Protein AF-A0AAD8W0D2-F1 (afdb_monomer)

Solvent-accessible surface area (backbone atoms only — not comparable to full-atom values): 5904 Å² total; per-residue (Å²): 134,62,28,42,48,56,53,48,52,55,53,35,39,62,39,12,52,73,79,61,44,84,62,35,50,87,73,82,87,84,81,74,68,78,58,30,79,39,54,40,50,84,79,74,50,78,74,99,68,75,71,75,95,74,70,82,76,84,72,83,67,88,73,88,62,77,65,94,79,74,62,97,67,59,72,64,62,65,58,70,68,46,88,87,78,80,129

pLDDT: mean 72.31, std 13.64, range [44.53, 89.12]

Organism: Lolium multiflorum (NCBI:txid4521)

Mean predicted aligned error: 13.33 Å

Nearest PDB structures (foldseek):
  6ysa-assembly6_F  TM=1.005E+00  e=1.006E-02  Arabidopsis thaliana
  6ysa-assembly1_A  TM=7.740E-01  e=5.443E-03  Arabidopsis thaliana
  6ysa-assembly9_I  TM=7.936E-01  e=7.658E-03  Arabidopsis thaliana
  6ysa-assembly7_G  TM=7.941E-01  e=8.779E-03  Arabidopsis thaliana

Structure (mmCIF, N/CA/C/O backbone):
data_AF-A0AAD8W0D2-F1
#
_entry.id   A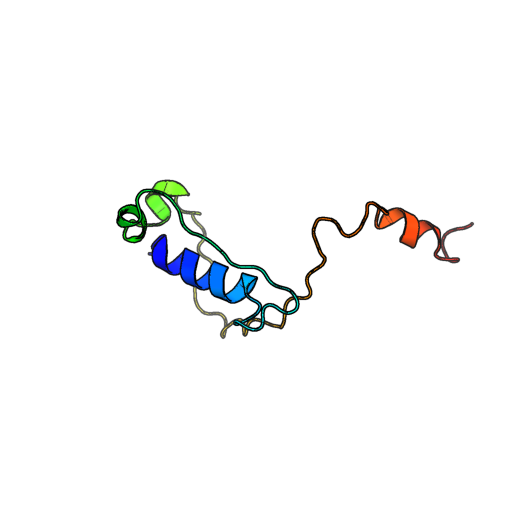F-A0AAD8W0D2-F1
#
loop_
_atom_site.group_PDB
_atom_site.id
_atom_site.type_symbol
_atom_site.label_atom_id
_atom_site.label_alt_id
_atom_site.label_comp_id
_atom_site.label_asym_id
_atom_site.label_entity_id
_atom_site.label_seq_id
_atom_site.pdbx_PDB_ins_code
_atom_site.Cartn_x
_atom_site.Cartn_y
_atom_site.Cartn_z
_atom_site.occupancy
_atom_site.B_iso_or_equiv
_atom_site.auth_seq_id
_atom_site.auth_comp_id
_atom_site.auth_asym_id
_atom_site.auth_atom_id
_atom_site.pdbx_PDB_model_num
ATOM 1 N N . MET A 1 1 ? -14.534 11.842 -1.970 1.00 65.12 1 MET A N 1
ATOM 2 C CA . MET A 1 1 ? -13.688 11.371 -0.856 1.00 65.12 1 MET A CA 1
ATOM 3 C C . MET A 1 1 ? -13.221 9.974 -1.200 1.00 65.12 1 MET A C 1
ATOM 5 O O . MET A 1 1 ? -14.046 9.178 -1.631 1.00 65.12 1 MET A O 1
ATOM 9 N N . GLU A 1 2 ? -11.922 9.724 -1.107 1.00 80.12 2 GLU A N 1
ATOM 10 C CA . GLU A 1 2 ? -11.323 8.426 -1.419 1.00 80.12 2 GLU A CA 1
ATOM 11 C C . GLU A 1 2 ? -11.576 7.425 -0.278 1.00 80.12 2 GLU A C 1
ATOM 13 O O . GLU A 1 2 ? -11.503 7.777 0.901 1.00 80.12 2 GLU A O 1
ATOM 18 N N . SER A 1 3 ? -11.903 6.183 -0.628 1.00 86.75 3 SER A N 1
ATOM 19 C CA . SER A 1 3 ? -12.019 5.054 0.307 1.00 86.75 3 SER A CA 1
ATOM 20 C C . SER A 1 3 ? -10.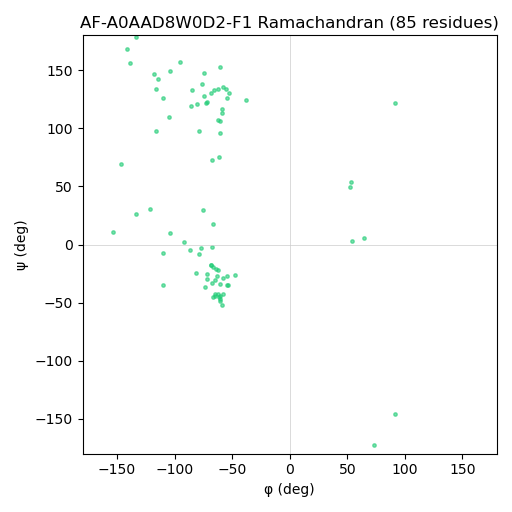721 4.251 0.366 1.00 86.75 3 SER A C 1
ATOM 22 O O . SER A 1 3 ? -9.954 4.226 -0.601 1.00 86.75 3 SER A O 1
ATOM 24 N N . LEU A 1 4 ? -10.506 3.519 1.462 1.00 85.56 4 LEU A N 1
ATOM 25 C CA . LEU A 1 4 ? -9.367 2.599 1.590 1.00 85.56 4 LEU A CA 1
ATOM 26 C C . LEU A 1 4 ? -9.311 1.581 0.436 1.00 85.56 4 LEU A C 1
ATOM 28 O O . LEU A 1 4 ? -8.230 1.263 -0.067 1.00 85.56 4 LEU A O 1
ATOM 32 N N . ARG A 1 5 ? -10.473 1.131 -0.059 1.00 87.25 5 ARG A N 1
ATOM 33 C CA . ARG A 1 5 ? -10.570 0.250 -1.231 1.00 87.25 5 ARG A CA 1
ATOM 34 C C . ARG A 1 5 ? -10.003 0.879 -2.501 1.00 87.25 5 ARG A C 1
ATOM 36 O O . ARG A 1 5 ? -9.300 0.210 -3.258 1.00 87.25 5 ARG A O 1
ATOM 43 N N . GLN A 1 6 ? -10.339 2.143 -2.756 1.00 86.31 6 GLN A N 1
ATOM 44 C CA . GLN A 1 6 ? -9.888 2.864 -3.949 1.00 86.31 6 GLN A CA 1
ATOM 45 C C . GLN A 1 6 ? -8.377 3.075 -3.910 1.00 86.31 6 GLN A C 1
ATOM 47 O O . GLN A 1 6 ? -7.695 2.744 -4.881 1.00 86.31 6 GLN A O 1
ATOM 52 N N . GLN A 1 7 ? -7.852 3.497 -2.760 1.00 87.69 7 GLN A N 1
ATOM 53 C CA . GLN A 1 7 ? -6.416 3.676 -2.589 1.00 87.69 7 GLN A CA 1
ATOM 54 C C . GLN A 1 7 ? -5.655 2.361 -2.745 1.00 87.69 7 GLN A C 1
ATOM 56 O O . GLN A 1 7 ? -4.631 2.309 -3.428 1.00 87.69 7 GLN A O 1
ATOM 61 N N . TYR A 1 8 ? -6.169 1.273 -2.165 1.00 87.69 8 TYR A N 1
ATOM 62 C CA . TYR A 1 8 ? -5.566 -0.041 -2.344 1.00 87.69 8 TYR A CA 1
ATOM 63 C C . TYR A 1 8 ? -5.486 -0.441 -3.819 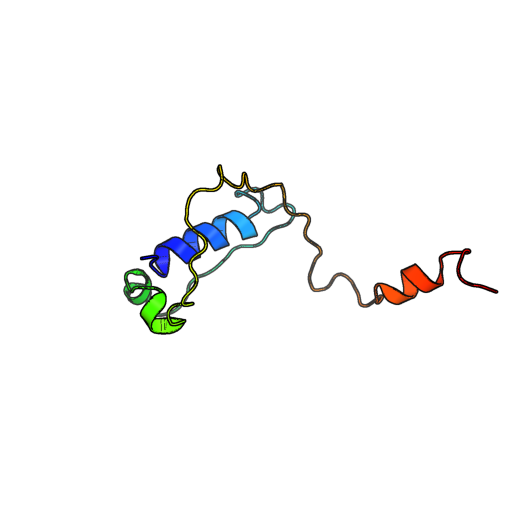1.00 87.69 8 TYR A C 1
ATOM 65 O O . TYR A 1 8 ? -4.456 -0.958 -4.244 1.00 87.69 8 TYR A O 1
ATOM 73 N N . SER A 1 9 ? -6.537 -0.192 -4.606 1.00 87.81 9 SER A N 1
ATOM 74 C CA . SER A 1 9 ? -6.539 -0.524 -6.034 1.00 87.81 9 SER A CA 1
ATOM 75 C C . SER A 1 9 ? -5.438 0.222 -6.787 1.00 87.81 9 SER A C 1
ATOM 77 O O . SER A 1 9 ? -4.712 -0.392 -7.565 1.00 87.81 9 SER A O 1
ATOM 79 N N . VAL A 1 10 ? -5.274 1.520 -6.518 1.00 88.56 10 VAL A N 1
ATOM 80 C CA . VAL A 1 10 ? -4.235 2.352 -7.147 1.00 88.56 10 VAL A CA 1
ATOM 81 C C . VAL A 1 10 ? -2.836 1.885 -6.742 1.00 88.56 10 VAL A C 1
ATOM 83 O O . VAL A 1 10 ? -1.946 1.750 -7.582 1.00 88.56 10 VAL A O 1
ATOM 86 N N . VAL A 1 11 ? -2.627 1.599 -5.454 1.00 87.19 11 VAL A N 1
ATOM 87 C CA . VAL A 1 11 ? -1.334 1.114 -4.949 1.00 87.19 11 VAL A CA 1
ATOM 88 C C . VAL A 1 11 ? -1.006 -0.261 -5.526 1.00 87.19 11 VAL A C 1
ATOM 90 O O . VAL A 1 11 ? 0.130 -0.490 -5.937 1.00 87.19 11 VAL A O 1
ATOM 93 N N . LYS A 1 12 ? -1.988 -1.161 -5.600 1.00 87.44 12 LYS A N 1
ATOM 94 C CA . LYS A 1 12 ? -1.823 -2.495 -6.180 1.00 87.44 12 LYS A CA 1
ATOM 95 C C . LYS A 1 12 ? -1.409 -2.417 -7.643 1.00 87.44 12 LYS A C 1
ATOM 97 O O . LYS A 1 12 ? -0.441 -3.074 -8.020 1.00 87.44 12 LYS A O 1
ATOM 102 N N . ASP A 1 13 ? -2.104 -1.606 -8.431 1.00 86.12 13 ASP A N 1
ATOM 103 C CA . ASP A 1 13 ? -1.816 -1.429 -9.851 1.00 86.12 13 ASP A CA 1
ATOM 104 C C . ASP A 1 13 ? -0.379 -0.925 -10.063 1.00 86.12 13 ASP A C 1
ATOM 106 O O . ASP A 1 13 ? 0.437 -1.595 -10.706 1.00 86.12 13 ASP A O 1
ATOM 110 N N . ARG A 1 14 ? -0.004 0.155 -9.365 1.00 85.06 14 ARG A N 1
ATOM 111 C CA . ARG A 1 14 ? 1.347 0.726 -9.444 1.00 85.06 14 ARG A CA 1
ATOM 112 C C . ARG A 1 14 ? 2.433 -0.255 -8.998 1.00 85.06 14 ARG A C 1
ATOM 114 O O . ARG A 1 14 ? 3.451 -0.397 -9.669 1.00 85.06 14 ARG A O 1
ATOM 121 N N . THR A 1 15 ? 2.241 -0.930 -7.867 1.00 84.19 15 THR A N 1
ATOM 122 C CA . THR A 1 15 ? 3.244 -1.852 -7.310 1.00 84.19 15 THR A CA 1
ATOM 123 C C . THR A 1 15 ? 3.358 -3.141 -8.119 1.00 84.19 15 THR A C 1
ATOM 125 O O . THR A 1 15 ? 4.430 -3.736 -8.148 1.00 84.19 15 THR A O 1
ATOM 128 N N . SER A 1 16 ? 2.307 -3.549 -8.830 1.00 84.31 16 SER A N 1
ATOM 129 C CA . SER A 1 16 ? 2.351 -4.693 -9.749 1.00 84.31 16 SER A CA 1
ATOM 130 C C . SER A 1 16 ? 3.037 -4.394 -11.087 1.00 84.31 16 SER A C 1
ATOM 132 O O . SER A 1 16 ? 3.177 -5.301 -11.905 1.00 84.31 16 SER A O 1
ATOM 134 N N . ALA A 1 17 ? 3.469 -3.146 -11.316 1.00 82.94 17 ALA A N 1
ATOM 135 C CA . ALA A 1 17 ? 3.904 -2.659 -12.622 1.00 82.94 17 ALA A CA 1
ATOM 136 C C . ALA A 1 17 ? 2.844 -2.940 -13.707 1.00 82.94 17 ALA A C 1
ATOM 138 O O . ALA A 1 17 ? 3.165 -3.515 -14.749 1.00 82.94 17 ALA A O 1
ATOM 139 N N . HIS A 1 18 ? 1.586 -2.573 -13.430 1.00 82.81 18 HIS A N 1
ATOM 140 C CA . HIS A 1 18 ? 0.421 -2.868 -14.277 1.00 82.81 18 HIS A CA 1
ATOM 141 C C . HIS A 1 18 ? 0.302 -4.369 -14.598 1.00 82.81 18 HIS A C 1
ATOM 143 O O . HIS A 1 18 ? 0.289 -4.776 -15.756 1.00 82.81 18 HIS A O 1
ATOM 149 N N . GLU A 1 19 ? 0.301 -5.203 -13.555 1.00 80.69 19 GLU A N 1
ATOM 150 C CA . GLU A 1 19 ? 0.183 -6.670 -13.621 1.00 80.69 19 GLU A CA 1
ATOM 151 C C . GLU A 1 19 ? 1.334 -7.412 -14.324 1.00 80.69 19 GLU A C 1
ATOM 153 O O . GLU A 1 19 ? 1.286 -8.632 -14.473 1.00 80.69 19 GLU A O 1
ATOM 158 N N . THR A 1 20 ? 2.401 -6.718 -14.730 1.00 81.38 20 THR A N 1
ATOM 159 C CA . THR A 1 20 ? 3.548 -7.368 -15.383 1.00 81.38 20 THR A CA 1
ATOM 160 C C . THR A 1 20 ? 4.513 -8.013 -14.392 1.00 81.38 20 THR A C 1
ATOM 162 O O . THR A 1 20 ? 5.246 -8.921 -14.771 1.00 81.38 20 THR A O 1
ATOM 165 N N . TYR A 1 21 ? 4.543 -7.545 -13.139 1.00 78.62 21 TYR A N 1
ATOM 166 C CA . TYR A 1 21 ? 5.382 -8.031 -12.030 1.00 78.62 21 TYR A CA 1
ATOM 167 C C . TYR A 1 21 ? 6.899 -8.102 -12.292 1.00 78.62 21 TYR A C 1
ATOM 169 O O . TYR A 1 21 ? 7.655 -8.467 -11.397 1.00 78.62 21 TYR A O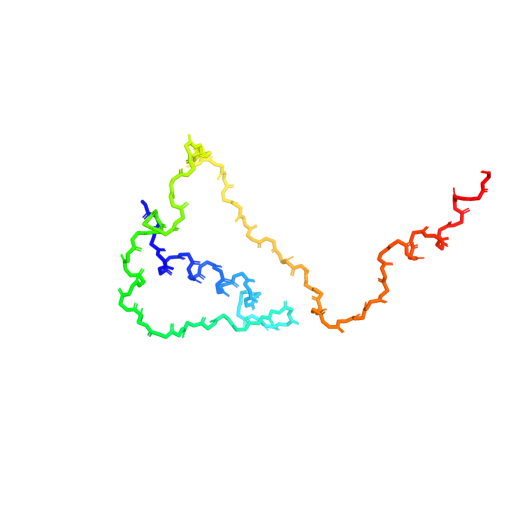 1
ATOM 177 N N . ASN A 1 22 ? 7.373 -7.677 -13.466 1.00 77.94 22 ASN A N 1
ATOM 178 C CA . ASN A 1 22 ? 8.783 -7.717 -13.865 1.00 77.94 22 ASN A CA 1
ATOM 179 C C . ASN A 1 22 ? 9.685 -6.893 -12.933 1.00 77.94 22 ASN A C 1
ATOM 181 O O . ASN A 1 22 ? 10.835 -7.244 -12.690 1.00 77.94 22 ASN A O 1
ATOM 185 N N . LEU A 1 23 ? 9.147 -5.789 -12.414 1.00 74.25 23 LEU A N 1
ATOM 186 C CA . LEU A 1 23 ? 9.807 -4.855 -11.498 1.00 74.25 23 LEU A CA 1
ATOM 187 C C . LEU A 1 23 ? 8.879 -4.518 -10.317 1.00 74.25 23 LEU A C 1
ATOM 189 O O . LEU A 1 23 ? 8.950 -3.439 -9.738 1.00 74.25 23 LEU A O 1
ATOM 193 N N . GLY A 1 24 ? 7.958 -5.428 -9.994 1.00 80.00 24 GLY A N 1
ATOM 194 C CA . GLY A 1 24 ? 6.854 -5.181 -9.073 1.00 80.00 24 GLY A CA 1
ATOM 195 C C . GLY A 1 24 ? 6.655 -6.293 -8.051 1.00 80.00 24 GLY A C 1
ATOM 196 O O . GLY A 1 24 ? 7.358 -7.300 -8.041 1.00 80.00 24 GLY A O 1
ATOM 197 N N . SER A 1 25 ? 5.679 -6.112 -7.168 1.00 83.94 25 SER A N 1
ATOM 198 C CA . SER A 1 25 ? 5.296 -7.104 -6.163 1.00 83.94 25 SER A CA 1
ATOM 199 C C . SER A 1 25 ? 3.780 -7.161 -5.965 1.00 83.94 25 SER A C 1
ATOM 201 O O . SER A 1 25 ? 3.024 -6.320 -6.457 1.00 83.94 25 SER A O 1
ATOM 203 N N . HIS A 1 26 ? 3.313 -8.190 -5.254 1.00 89.12 26 HIS A N 1
ATOM 204 C CA . HIS A 1 26 ? 1.901 -8.338 -4.916 1.00 89.12 26 HIS A CA 1
ATOM 205 C C . HIS A 1 26 ? 1.567 -7.566 -3.639 1.00 89.12 26 HIS A C 1
ATOM 207 O O . HIS A 1 26 ? 2.075 -7.872 -2.560 1.00 89.12 26 HIS A O 1
ATOM 213 N N . VAL A 1 27 ? 0.665 -6.591 -3.754 1.00 87.50 27 VAL A N 1
ATOM 214 C CA . VAL A 1 27 ? 0.095 -5.897 -2.593 1.00 87.50 27 VAL A CA 1
ATOM 215 C C . VAL A 1 27 ? -1.015 -6.759 -1.996 1.00 87.50 27 VAL A C 1
ATOM 217 O O . VAL A 1 27 ? -2.004 -7.068 -2.663 1.00 87.50 27 VAL A O 1
ATOM 220 N N . MET A 1 28 ? -0.863 -7.133 -0.729 1.00 88.62 28 MET A N 1
ATOM 221 C CA . MET A 1 28 ? -1.799 -7.986 0.008 1.00 88.62 28 MET A CA 1
ATOM 222 C C . MET A 1 28 ? -2.648 -7.150 0.972 1.00 88.62 28 MET A C 1
ATOM 224 O O . MET A 1 28 ? -2.178 -6.141 1.495 1.00 88.62 28 MET A O 1
ATOM 228 N N . GLN A 1 29 ? -3.882 -7.586 1.228 1.00 85.19 29 GLN A N 1
ATOM 229 C CA . GLN A 1 29 ? -4.697 -7.102 2.346 1.00 85.19 29 GLN A CA 1
ATOM 230 C C . GLN A 1 29 ? -4.924 -8.243 3.325 1.00 85.19 29 GLN A C 1
ATOM 232 O O . GLN A 1 29 ? -5.143 -9.380 2.907 1.00 85.19 29 GLN A O 1
ATOM 237 N N . CYS A 1 30 ? -4.916 -7.930 4.615 1.00 86.12 30 CYS A N 1
ATOM 238 C CA . CYS A 1 30 ? -5.143 -8.889 5.687 1.00 86.12 30 CYS A CA 1
ATOM 239 C C . CYS A 1 30 ? -6.038 -8.258 6.763 1.00 86.12 30 CYS A C 1
ATOM 241 O O . CYS A 1 30 ? -6.032 -7.039 6.927 1.00 86.12 30 CYS A O 1
ATOM 243 N N . GLY A 1 31 ? -6.745 -9.087 7.537 1.00 88.00 31 GLY A N 1
ATOM 244 C CA . GLY A 1 31 ? -7.600 -8.635 8.641 1.00 88.00 31 GLY A CA 1
ATOM 245 C C . GLY A 1 31 ? -9.049 -8.374 8.220 1.00 88.00 31 GLY A C 1
ATOM 246 O O . GLY A 1 31 ? -9.585 -9.091 7.376 1.00 88.00 31 GLY A O 1
ATOM 247 N N . ASP A 1 32 ? -9.689 -7.376 8.837 1.00 88.31 32 ASP A N 1
ATOM 248 C CA . ASP A 1 32 ? -11.079 -7.013 8.549 1.00 88.31 32 ASP A CA 1
ATOM 249 C C . ASP A 1 32 ? -11.186 -6.181 7.262 1.00 88.31 32 ASP A C 1
ATOM 251 O O . ASP A 1 32 ? -10.997 -4.964 7.240 1.00 88.31 32 ASP A O 1
ATOM 255 N N . ILE A 1 33 ? -11.508 -6.873 6.172 1.00 85.25 33 ILE A N 1
ATOM 256 C CA . ILE A 1 33 ? -11.687 -6.296 4.835 1.00 85.25 33 ILE A CA 1
ATOM 257 C C . ILE A 1 33 ? -12.914 -5.366 4.791 1.00 85.25 33 ILE A C 1
ATOM 259 O O . ILE A 1 33 ? -12.983 -4.502 3.917 1.00 85.25 33 ILE A O 1
ATOM 263 N N . GLY A 1 34 ? -13.853 -5.474 5.742 1.00 84.38 34 GLY A N 1
ATOM 264 C CA . GLY A 1 34 ? -15.019 -4.589 5.833 1.00 84.38 34 GLY A CA 1
ATOM 265 C C . GLY A 1 34 ? -14.650 -3.121 6.065 1.00 84.38 34 GLY A C 1
ATOM 266 O O . GLY A 1 34 ? -15.404 -2.221 5.695 1.00 84.38 34 GLY A O 1
ATOM 267 N N . LEU A 1 35 ? -13.451 -2.856 6.591 1.00 83.62 35 LEU A N 1
ATOM 268 C CA . LEU A 1 35 ? -12.927 -1.501 6.764 1.00 83.62 35 LEU A CA 1
ATOM 269 C C . LEU A 1 35 ? -12.613 -0.806 5.430 1.00 83.62 35 LEU A C 1
ATOM 271 O O . LEU A 1 35 ? -12.522 0.417 5.393 1.00 83.62 35 LEU A O 1
ATOM 275 N N . ASN A 1 36 ? -12.491 -1.541 4.321 1.00 83.06 36 ASN A N 1
ATOM 276 C CA . ASN A 1 36 ? -12.137 -0.964 3.023 1.00 83.06 36 ASN A CA 1
ATOM 277 C C . ASN A 1 36 ? -13.162 0.036 2.474 1.00 83.06 36 ASN A C 1
ATOM 279 O O . ASN A 1 36 ? -12.793 0.921 1.699 1.00 83.06 36 ASN A O 1
ATOM 283 N N . ASP A 1 37 ? -14.430 -0.100 2.860 1.00 86.31 37 ASP A N 1
ATOM 284 C CA . ASP A 1 37 ? -15.494 0.814 2.437 1.00 86.31 37 ASP A CA 1
ATOM 285 C C . ASP A 1 37 ? -15.480 2.130 3.235 1.00 86.31 37 ASP A C 1
ATOM 287 O O . ASP A 1 37 ? -16.185 3.082 2.893 1.00 8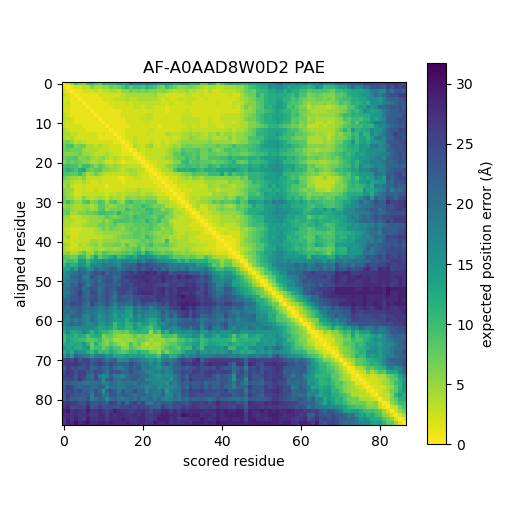6.31 37 ASP A O 1
ATOM 291 N N . GLN A 1 38 ? -14.653 2.217 4.281 1.00 86.69 38 GLN A N 1
ATOM 292 C CA . GLN A 1 38 ? -14.492 3.434 5.059 1.00 86.69 38 GLN A CA 1
ATOM 293 C C . GLN A 1 38 ? -13.667 4.483 4.306 1.00 86.69 38 GLN A C 1
ATOM 295 O O . GLN A 1 38 ? -12.755 4.187 3.527 1.00 86.69 38 GLN A O 1
ATOM 300 N N . SER A 1 39 ? -14.004 5.747 4.566 1.00 84.19 39 SER A N 1
ATOM 301 C CA . SER A 1 39 ? -13.283 6.893 4.021 1.00 84.19 39 SER A CA 1
ATOM 302 C C . SER A 1 39 ? -11.866 6.942 4.583 1.00 84.19 39 SER A C 1
ATOM 304 O O . SER A 1 39 ? -11.663 6.879 5.795 1.00 84.19 39 SER A O 1
ATOM 306 N N . LEU A 1 40 ? -10.895 7.133 3.698 1.00 83.56 40 LEU A N 1
ATOM 307 C CA . LEU A 1 40 ? -9.469 7.246 4.004 1.00 83.56 40 LEU A CA 1
ATOM 308 C C . LEU A 1 40 ? -9.184 8.400 4.990 1.00 83.56 40 LEU A C 1
ATOM 310 O O . LEU A 1 40 ? -8.299 8.301 5.843 1.00 83.56 40 LEU A O 1
ATOM 314 N N . TYR A 1 41 ? -10.027 9.438 4.959 1.00 83.38 41 TYR A N 1
ATOM 315 C CA . TYR A 1 41 ? -10.018 10.558 5.905 1.00 83.38 41 TYR A CA 1
ATOM 316 C C . TYR A 1 41 ? -10.081 10.117 7.377 1.00 83.38 41 TYR A C 1
ATOM 318 O O . TYR A 1 41 ? -9.441 10.738 8.222 1.00 83.38 41 TYR A O 1
ATOM 326 N N . LEU A 1 42 ? -10.800 9.031 7.690 1.00 82.81 42 LEU A N 1
ATOM 327 C CA . LEU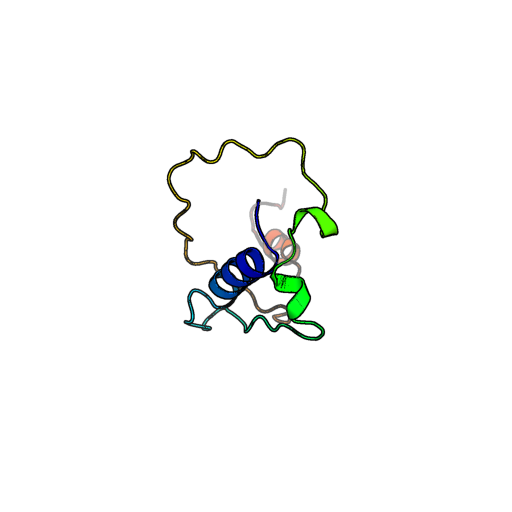 A 1 42 ? -10.919 8.523 9.064 1.00 82.81 42 LEU A CA 1
ATOM 328 C C . LEU A 1 42 ? -9.575 8.041 9.635 1.00 82.81 42 LEU A C 1
ATOM 330 O O . LEU A 1 42 ? -9.423 7.986 10.851 1.00 82.81 42 LEU A O 1
ATOM 334 N N . PHE A 1 43 ? -8.607 7.719 8.771 1.00 83.50 43 PHE A N 1
ATOM 335 C CA . PHE A 1 43 ? -7.320 7.136 9.158 1.00 83.50 43 PHE A CA 1
ATOM 336 C C . PHE A 1 43 ? -6.136 8.090 8.973 1.00 83.50 43 PHE A C 1
ATOM 338 O O . PHE A 1 43 ? -5.206 8.055 9.774 1.00 83.50 43 PHE A O 1
ATOM 345 N N . MET A 1 44 ? -6.149 8.940 7.940 1.00 82.56 44 MET A N 1
ATOM 346 C CA . MET A 1 44 ? -5.040 9.865 7.644 1.00 82.56 44 MET A CA 1
ATOM 347 C C . MET A 1 44 ? -5.370 11.344 7.895 1.00 82.56 44 MET A C 1
ATOM 349 O O . MET A 1 44 ? -4.476 12.185 7.818 1.00 82.56 44 MET A O 1
ATOM 353 N N . GLY A 1 45 ? -6.627 11.680 8.207 1.00 76.62 45 GLY A N 1
ATOM 354 C CA . GLY A 1 45 ? -7.099 13.066 8.242 1.00 76.62 45 GLY A CA 1
ATOM 355 C C . GLY A 1 45 ? -7.257 13.669 6.839 1.00 76.62 45 GLY A C 1
ATOM 356 O O . GLY A 1 45 ? -7.174 12.965 5.834 1.00 76.62 45 GLY A O 1
ATOM 357 N N . THR A 1 46 ? -7.527 14.978 6.755 1.00 70.69 46 THR A N 1
ATOM 358 C CA . THR A 1 46 ? -7.573 15.723 5.480 1.00 70.69 46 THR A CA 1
ATOM 359 C C . THR A 1 46 ? -6.375 16.654 5.457 1.00 70.69 46 THR A C 1
ATOM 361 O O . THR A 1 46 ? -6.185 17.443 6.385 1.00 70.69 46 THR A O 1
ATOM 364 N N . ALA A 1 47 ? -5.567 16.586 4.403 1.00 62.66 47 ALA A N 1
ATOM 365 C CA . ALA A 1 47 ? -4.641 17.666 4.114 1.00 62.66 47 ALA A CA 1
ATOM 366 C C . ALA A 1 47 ? -5.484 18.849 3.616 1.00 62.66 47 ALA A C 1
ATOM 368 O O . ALA A 1 47 ? -6.237 18.710 2.659 1.00 62.66 47 ALA A O 1
ATOM 369 N N . GLY A 1 48 ? -5.401 20.013 4.266 1.00 56.44 48 GLY A N 1
ATOM 370 C CA . GLY A 1 48 ? -6.182 21.214 3.916 1.00 56.44 48 GLY A CA 1
ATOM 371 C C . GLY A 1 48 ? -5.841 21.849 2.558 1.00 56.44 48 GLY A C 1
ATOM 372 O O . GLY A 1 48 ? -6.156 23.012 2.334 1.00 56.44 48 GLY A O 1
ATOM 373 N N . ALA A 1 49 ? -5.172 21.115 1.673 1.00 56.38 49 ALA A N 1
ATOM 374 C CA . ALA A 1 49 ? -4.748 21.544 0.353 1.00 56.38 49 ALA A CA 1
ATOM 375 C C . ALA A 1 49 ? -4.791 20.341 -0.599 1.00 56.38 49 ALA A C 1
ATOM 377 O O . ALA A 1 49 ? -3.757 19.840 -1.038 1.00 56.38 49 ALA A O 1
ATOM 378 N N . ASP A 1 50 ? -5.995 19.868 -0.919 1.00 55.56 50 ASP A N 1
ATOM 379 C CA . ASP A 1 50 ? -6.175 19.115 -2.155 1.00 55.56 50 ASP A CA 1
ATOM 380 C C . ASP A 1 50 ? -5.841 20.078 -3.301 1.00 55.56 50 ASP A C 1
ATOM 382 O O . ASP A 1 50 ? -6.574 21.034 -3.570 1.00 55.56 50 ASP A O 1
ATOM 386 N N . LEU A 1 51 ? -4.686 19.877 -3.943 1.00 53.28 51 LEU A N 1
ATOM 387 C CA . LEU A 1 51 ? -4.389 20.537 -5.210 1.00 53.28 51 LEU A CA 1
ATOM 388 C C . LEU A 1 51 ? -5.560 20.242 -6.160 1.00 53.28 51 LEU A C 1
ATOM 390 O O . LEU A 1 51 ? -5.969 19.080 -6.258 1.00 53.28 51 LEU A O 1
ATOM 394 N N . PRO A 1 52 ? -6.133 21.261 -6.828 1.00 46.38 52 PRO A N 1
ATOM 395 C CA . PRO A 1 52 ? -7.343 21.087 -7.613 1.00 46.38 52 PRO A CA 1
ATOM 396 C C . PRO A 1 52 ? -7.145 19.965 -8.628 1.00 46.38 52 PRO A C 1
ATOM 398 O O . PRO A 1 52 ? -6.186 19.957 -9.404 1.00 46.38 52 PRO A O 1
ATOM 401 N N . SER A 1 53 ? -8.067 19.006 -8.579 1.00 55.62 53 SER A N 1
ATOM 402 C CA . SER A 1 53 ? -8.150 17.818 -9.425 1.00 55.62 53 SER A CA 1
ATOM 403 C C . SER A 1 53 ? -8.480 18.254 -10.858 1.00 55.62 53 SER A C 1
ATOM 405 O O . SER A 1 53 ? -9.611 18.164 -11.320 1.00 55.62 53 SER A O 1
ATOM 407 N N . GLY A 1 54 ? -7.497 18.843 -11.534 1.00 46.12 54 GLY A N 1
ATOM 408 C CA . GLY A 1 54 ? -7.665 19.480 -12.839 1.00 46.12 54 GLY A CA 1
ATOM 409 C C . GLY A 1 54 ? -6.398 19.515 -13.691 1.00 46.12 54 GLY A C 1
ATOM 410 O O . GLY A 1 54 ? -6.393 20.182 -14.720 1.00 46.12 54 GLY A O 1
ATOM 411 N N . HIS A 1 55 ? -5.331 18.807 -13.307 1.00 45.50 55 HIS A N 1
ATOM 412 C CA . HIS A 1 55 ? -4.205 18.587 -14.216 1.00 45.50 55 HIS A CA 1
ATOM 413 C C . HIS A 1 55 ? -4.493 17.376 -15.116 1.00 45.50 55 HIS A C 1
ATOM 415 O O . HIS A 1 55 ? -4.949 16.350 -14.602 1.00 45.50 55 HIS A O 1
ATOM 421 N N . PRO A 1 56 ? -4.266 17.476 -16.442 1.00 46.34 56 PRO A N 1
ATOM 422 C CA . PRO A 1 56 ? -4.517 16.382 -17.371 1.00 46.34 56 PRO A CA 1
ATOM 423 C C . PRO A 1 56 ? -3.746 15.146 -16.910 1.00 46.34 56 PRO A C 1
ATOM 425 O O . PRO A 1 56 ? -2.592 15.252 -16.495 1.00 46.34 56 PRO A O 1
ATOM 428 N N . GLY A 1 57 ? -4.446 14.009 -16.921 1.00 47.38 57 GLY A N 1
ATOM 429 C CA . GLY A 1 57 ? -4.072 12.769 -16.252 1.00 47.38 57 GLY A CA 1
ATOM 430 C C . GLY A 1 57 ? -2.579 12.471 -16.287 1.00 47.38 57 GLY A C 1
ATOM 431 O O . GLY A 1 57 ? -1.970 12.381 -17.352 1.00 47.38 57 GLY A O 1
ATOM 432 N N . HIS A 1 58 ? -2.013 12.277 -15.096 1.00 55.56 58 HIS A N 1
ATOM 433 C CA . HIS A 1 58 ? -0.740 11.598 -14.939 1.00 55.56 58 HIS A CA 1
ATOM 434 C C . HIS A 1 58 ? -0.916 10.186 -15.501 1.00 55.56 58 HIS A C 1
ATOM 436 O O . HIS A 1 58 ? -1.440 9.301 -14.828 1.00 55.56 58 HIS A O 1
ATOM 442 N N . VAL A 1 59 ? -0.533 9.996 -16.761 1.00 55.16 59 VAL A N 1
ATOM 443 C CA . VAL A 1 59 ? -0.268 8.671 -17.311 1.00 55.16 59 VAL A CA 1
ATOM 444 C C . VAL A 1 59 ? 0.837 8.068 -16.447 1.00 55.16 59 VAL A C 1
ATOM 446 O O . VAL A 1 59 ? 1.917 8.662 -16.389 1.00 55.16 59 VAL A O 1
ATOM 449 N N . PRO A 1 60 ? 0.590 6.960 -15.725 1.00 54.84 60 PRO A N 1
ATOM 450 C CA . PRO A 1 60 ? 1.631 6.324 -14.940 1.00 54.84 60 PRO A CA 1
ATOM 451 C C . PRO A 1 60 ? 2.737 5.904 -15.908 1.00 54.84 60 PRO A C 1
ATOM 453 O O . PRO A 1 60 ? 2.569 4.993 -16.719 1.00 54.84 60 PRO A O 1
ATOM 456 N N . GLY A 1 61 ? 3.858 6.624 -15.887 1.00 56.69 61 GLY A N 1
ATOM 457 C CA . GLY A 1 61 ? 5.058 6.174 -16.577 1.00 56.69 61 GLY A CA 1
ATOM 458 C C . GLY A 1 61 ? 5.488 4.834 -15.987 1.00 56.69 61 GLY A C 1
ATOM 459 O O . GLY A 1 61 ? 5.202 4.542 -14.829 1.00 56.69 61 GLY A O 1
ATOM 460 N N . HIS A 1 62 ? 6.177 3.999 -16.761 1.00 56.16 62 HIS A N 1
ATOM 461 C CA . HIS A 1 62 ? 6.773 2.792 -16.199 1.00 56.16 62 HIS A CA 1
ATOM 462 C C . HIS A 1 62 ? 7.751 3.183 -15.081 1.00 56.16 62 HIS A C 1
ATOM 464 O O . HIS A 1 62 ? 8.774 3.821 -15.331 1.00 56.16 62 HIS A O 1
ATOM 470 N N . ASN A 1 63 ? 7.423 2.826 -13.840 1.00 63.31 63 ASN A N 1
ATOM 471 C CA . ASN A 1 63 ? 8.304 3.038 -12.703 1.00 63.31 63 ASN A CA 1
ATOM 472 C C . ASN A 1 63 ? 9.467 2.040 -12.776 1.00 63.31 63 ASN A C 1
ATOM 474 O O . ASN A 1 63 ? 9.254 0.829 -12.745 1.00 63.31 63 ASN A O 1
ATOM 478 N N . SER A 1 64 ? 10.702 2.538 -12.824 1.00 64.31 64 SER A N 1
ATOM 479 C CA . SER A 1 64 ? 11.882 1.714 -12.553 1.00 64.31 64 SER A CA 1
ATOM 480 C C . SER A 1 64 ? 11.897 1.334 -11.072 1.00 64.31 64 SER A C 1
ATOM 482 O O . SER A 1 64 ? 11.756 2.206 -10.213 1.00 64.31 64 SER A O 1
ATOM 484 N N . ALA A 1 65 ? 12.085 0.051 -10.762 1.00 64.44 65 ALA A N 1
ATOM 485 C CA . ALA A 1 65 ? 12.209 -0.433 -9.390 1.00 64.44 65 ALA A CA 1
ATOM 486 C C . ALA A 1 65 ? 13.578 -1.076 -9.157 1.00 64.44 65 ALA A C 1
ATOM 488 O O . ALA A 1 65 ? 14.146 -1.709 -10.044 1.00 64.44 65 ALA A O 1
ATOM 489 N N . VAL A 1 66 ? 14.088 -0.922 -7.937 1.00 70.38 66 VAL A N 1
ATOM 490 C CA . VAL A 1 66 ? 15.311 -1.566 -7.453 1.00 70.38 66 VAL A CA 1
ATOM 491 C C . VAL A 1 66 ? 14.909 -2.496 -6.315 1.00 70.38 66 VAL A C 1
ATOM 493 O O . VAL A 1 66 ? 14.120 -2.110 -5.449 1.00 70.38 66 VAL A O 1
ATOM 496 N N . TYR A 1 67 ? 15.409 -3.733 -6.317 1.00 67.44 67 TYR A N 1
ATOM 497 C CA . TYR A 1 67 ? 15.078 -4.681 -5.256 1.00 67.44 67 TYR A CA 1
ATOM 498 C C . TYR A 1 67 ? 15.574 -4.160 -3.906 1.00 67.44 67 TYR A C 1
ATOM 500 O O . TYR A 1 67 ? 16.721 -3.752 -3.761 1.00 67.44 67 TYR A O 1
ATOM 508 N N . ARG A 1 68 ? 14.724 -4.233 -2.876 1.00 73.00 68 ARG A N 1
ATOM 509 C CA . ARG A 1 68 ? 15.051 -3.756 -1.519 1.00 73.00 68 ARG A CA 1
ATOM 510 C C . ARG A 1 68 ? 16.343 -4.365 -0.952 1.00 73.00 68 ARG A C 1
ATOM 512 O O . ARG A 1 68 ? 16.969 -3.759 -0.095 1.00 73.00 68 ARG A O 1
ATOM 519 N N . ASN A 1 69 ? 16.708 -5.565 -1.398 1.00 69.38 69 ASN A N 1
ATOM 520 C CA . ASN A 1 69 ? 17.882 -6.308 -0.950 1.00 69.38 69 ASN A CA 1
ATOM 521 C C . ASN A 1 69 ? 19.051 -6.292 -1.954 1.00 69.38 69 ASN A C 1
ATOM 523 O O . ASN A 1 69 ? 20.007 -7.033 -1.741 1.00 69.38 69 ASN A O 1
ATOM 527 N N . SER A 1 70 ? 19.017 -5.482 -3.022 1.00 65.06 70 SER A N 1
ATOM 528 C CA . SER A 1 70 ? 20.072 -5.467 -4.053 1.00 65.06 70 SER A CA 1
ATOM 529 C C . SER A 1 70 ? 21.374 -4.767 -3.637 1.00 65.06 70 SER A C 1
ATOM 531 O O . SER A 1 70 ? 22.096 -4.263 -4.491 1.00 65.06 70 SER A O 1
ATOM 533 N N . GLY A 1 71 ? 21.708 -4.788 -2.348 1.00 57.34 71 GLY A N 1
ATOM 534 C CA . GLY A 1 71 ? 23.061 -4.531 -1.874 1.00 57.34 71 GLY A CA 1
ATOM 535 C C . GLY A 1 71 ? 23.350 -3.076 -1.528 1.00 57.34 71 GLY A C 1
ATOM 536 O O . GLY A 1 71 ? 23.290 -2.176 -2.363 1.00 57.34 71 GLY A O 1
ATOM 537 N N . ASP A 1 72 ? 23.737 -2.896 -0.269 1.00 64.50 72 ASP A N 1
ATOM 538 C CA . ASP A 1 72 ? 24.362 -1.718 0.316 1.00 64.50 72 ASP A CA 1
ATOM 539 C 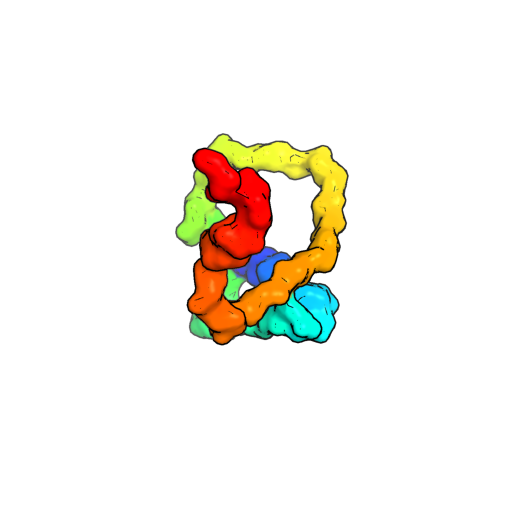C . ASP A 1 72 ? 25.718 -1.402 -0.337 1.00 64.50 72 ASP A C 1
ATOM 541 O O . ASP A 1 72 ? 26.784 -1.598 0.247 1.00 64.50 72 ASP A O 1
ATOM 545 N N . LEU A 1 73 ? 25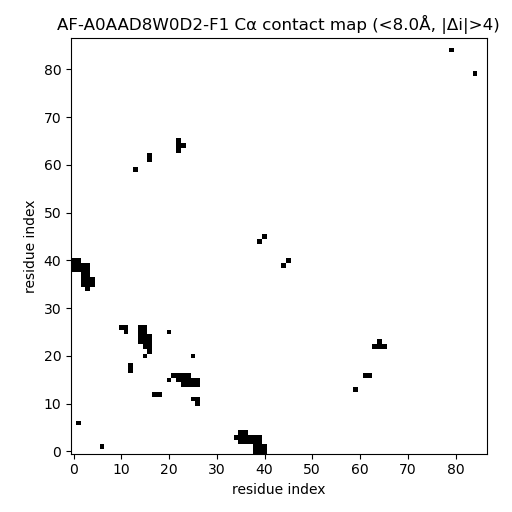.694 -0.860 -1.550 1.00 63.34 73 LEU A N 1
ATOM 546 C CA . LEU A 1 73 ? 26.691 0.126 -1.940 1.00 63.34 73 LEU A CA 1
ATOM 547 C C . LEU A 1 73 ? 25.979 1.467 -1.909 1.00 63.34 73 LEU A C 1
ATOM 549 O O . LEU A 1 73 ? 25.089 1.713 -2.727 1.00 63.34 73 LEU A O 1
ATOM 553 N N . PRO A 1 74 ? 26.309 2.333 -0.947 1.00 60.59 74 PRO A N 1
ATOM 554 C CA . PRO A 1 74 ? 25.687 3.633 -0.904 1.00 60.59 74 PRO A CA 1
ATOM 555 C C . PRO A 1 74 ? 25.954 4.358 -2.222 1.00 60.59 74 PRO A C 1
ATOM 557 O O . PRO A 1 74 ? 27.083 4.367 -2.709 1.00 60.59 74 PRO A O 1
ATOM 560 N N . TRP A 1 75 ? 24.932 4.989 -2.791 1.00 66.88 75 TRP A N 1
ATOM 561 C CA . TRP A 1 75 ? 25.033 5.797 -4.013 1.00 66.88 75 TRP A CA 1
ATOM 562 C C . TRP A 1 75 ? 26.213 6.793 -3.983 1.00 66.88 75 TRP A C 1
ATOM 564 O O . TRP A 1 75 ? 26.764 7.128 -5.028 1.00 66.88 75 TRP A O 1
ATOM 574 N N . TRP A 1 76 ? 26.650 7.222 -2.791 1.00 65.50 76 TRP A N 1
ATOM 575 C CA . TRP A 1 76 ? 27.817 8.084 -2.614 1.00 65.50 76 TRP A CA 1
ATOM 576 C C . TRP A 1 76 ? 29.139 7.423 -3.022 1.00 65.50 76 TRP A C 1
ATOM 578 O O . TRP A 1 76 ? 30.015 8.112 -3.530 1.00 65.50 76 TRP A O 1
ATOM 588 N N . LEU A 1 77 ? 29.288 6.103 -2.897 1.00 67.25 77 LEU A N 1
ATOM 589 C CA . LEU A 1 77 ? 30.498 5.399 -3.331 1.00 67.25 77 LEU A CA 1
ATOM 590 C C . LEU A 1 77 ? 30.658 5.435 -4.862 1.00 67.25 77 LEU A C 1
ATOM 592 O O . LEU A 1 77 ? 31.771 5.548 -5.366 1.00 67.25 77 LEU A O 1
ATOM 596 N N . TRP A 1 78 ? 29.544 5.424 -5.599 1.00 65.94 78 TRP A N 1
ATOM 597 C CA . TRP A 1 78 ? 29.520 5.608 -7.056 1.00 65.94 78 TRP A CA 1
ATOM 598 C C . TRP A 1 78 ? 29.818 7.054 -7.488 1.00 65.94 78 TRP A C 1
ATOM 600 O O . TRP A 1 78 ? 30.389 7.271 -8.558 1.00 65.94 78 TRP A O 1
ATOM 610 N N . LEU A 1 79 ? 29.465 8.043 -6.658 1.00 66.25 79 LEU A N 1
ATOM 611 C CA . LEU A 1 79 ? 29.809 9.452 -6.889 1.00 66.25 79 LEU A CA 1
ATOM 612 C C . LEU A 1 79 ? 31.291 9.742 -6.631 1.00 66.25 79 LEU A C 1
ATOM 614 O O . LEU A 1 79 ? 31.893 10.507 -7.376 1.00 66.25 79 LEU A O 1
ATOM 618 N N . LEU A 1 80 ? 31.894 9.099 -5.627 1.00 69.06 80 LEU A N 1
ATOM 619 C CA . LEU A 1 80 ? 33.325 9.231 -5.326 1.00 69.06 80 LEU A CA 1
ATOM 620 C C . LEU A 1 80 ? 34.233 8.609 -6.398 1.00 69.06 80 LEU A C 1
ATOM 622 O O . LEU A 1 80 ? 35.419 8.919 -6.451 1.00 69.06 80 LEU A O 1
ATOM 626 N N . GLN A 1 81 ? 33.690 7.743 -7.257 1.00 69.75 81 GLN A N 1
ATOM 627 C CA . GLN A 1 81 ? 34.427 7.135 -8.366 1.00 69.75 81 GLN A CA 1
ATOM 628 C C . GLN A 1 81 ? 34.419 8.007 -9.639 1.00 69.75 81 GLN A C 1
ATOM 630 O O . GLN A 1 81 ? 35.086 7.656 -10.613 1.00 69.75 81 GLN A O 1
ATOM 635 N N . GLN A 1 82 ? 33.693 9.134 -9.651 1.00 69.00 82 GLN A N 1
ATOM 636 C CA . GLN A 1 82 ? 33.698 10.067 -10.780 1.00 69.00 82 GLN A CA 1
ATOM 637 C C . GLN A 1 82 ? 35.018 10.869 -10.792 1.00 69.00 82 GLN A C 1
ATOM 639 O O . GLN A 1 82 ? 35.355 11.480 -9.776 1.00 69.00 82 GLN A O 1
ATOM 644 N N . PRO A 1 83 ? 35.764 10.917 -11.914 1.00 60.19 83 PRO A N 1
ATOM 645 C CA . PRO A 1 83 ? 37.087 11.556 -11.995 1.00 60.19 83 PRO A CA 1
ATOM 646 C C . PRO A 1 83 ? 37.078 13.089 -11.829 1.00 60.19 83 PRO A C 1
ATOM 648 O O . PRO A 1 83 ? 38.137 13.705 -11.808 1.00 60.19 83 PRO A O 1
ATOM 651 N N . GLU A 1 84 ? 35.904 13.703 -11.682 1.00 59.91 84 GLU A N 1
ATOM 652 C CA . GLU A 1 84 ? 35.707 15.157 -11.703 1.00 59.91 84 GLU A CA 1
ATOM 653 C C . GLU A 1 84 ? 35.772 15.820 -10.305 1.00 59.91 84 GLU A C 1
ATOM 655 O O . GLU A 1 84 ? 35.568 17.024 -10.196 1.00 59.91 84 GLU A O 1
ATOM 660 N N . PHE A 1 85 ? 36.043 15.070 -9.224 1.00 56.12 85 PHE A N 1
ATOM 661 C CA . PHE A 1 85 ? 36.062 15.596 -7.841 1.00 56.12 85 PHE A CA 1
ATOM 662 C C . PHE A 1 85 ? 37.399 15.412 -7.100 1.00 56.12 85 PHE A C 1
ATOM 664 O O . PHE A 1 85 ? 37.426 15.291 -5.875 1.00 56.12 85 PHE A O 1
ATOM 671 N N . VAL A 1 86 ? 38.523 15.421 -7.820 1.00 48.12 86 VAL A N 1
ATOM 672 C CA . VAL A 1 86 ? 39.849 15.630 -7.215 1.00 48.12 86 VAL A CA 1
ATOM 673 C C . VAL A 1 86 ? 40.437 16.930 -7.757 1.00 48.12 86 VAL A C 1
ATOM 675 O O . VAL A 1 86 ? 41.015 16.965 -8.843 1.00 48.12 86 VAL A O 1
ATOM 678 N N . THR A 1 87 ? 40.291 18.012 -6.994 1.00 44.53 87 THR A N 1
ATOM 679 C CA . THR A 1 87 ? 41.234 19.140 -6.975 1.00 44.53 87 THR A CA 1
ATOM 680 C C . THR A 1 87 ? 41.266 19.730 -5.575 1.00 44.53 87 THR A C 1
ATOM 682 O O . THR A 1 87 ? 40.174 19.881 -4.983 1.00 44.53 87 THR A O 1
#

Sequence (87 aa):
MESLRQQYSVVKDRTSAHETYNLGSHVMQCGDIGLNDQSLYLFMGTAGADLPSGHPG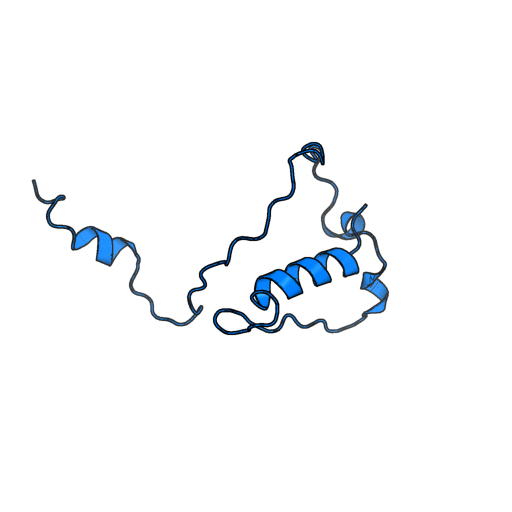HVPGHNSAVYRNSGDLPWWLWLLQQPEFVT

Secondary structure (DSSP, 8-state):
--BHHHHHHHHHHHHTTTTT-TT--PPP--S-GGGGGSBTHHHH---S----S-S------------TTS----HHHHHHTSGGG--

Radius of gyration: 19.3 Å; Cα contacts (8 Å, |Δi|>4): 50; chains: 1; bounding box: 57×30×26 Å

Foldseek 3Di:
DDFLLNVLVVVQCLQCLNVPVPQHDGDDDDDPPVRRRPDPCVPPNDDPDPPPPDDPDPPPDRDHHDDPVPDPPPVVVVVVPDPPPDD